Protein AF-A0A957J8X7-F1 (afdb_monomer_lite)

Secondary structure (DSSP, 8-state):
------PPEESS--GGGSPSEEEEEEEEEEE-TTSPEEEEEEEEEE-SS----------SSTT-THHHHHHHHHHTT-

Foldseek 3Di:
DDPPDPQEEDQDDDLPPDAAAKHKYWHFDDADPVRHTDTDIDIDHHHNDDDDDDDQDPCPDVPRCVSVVVVVVVVVVD

Structure (mmCIF, N/CA/C/O backbone):
data_AF-A0A957J8X7-F1
#
_entry.id   AF-A0A957J8X7-F1
#
loop_
_atom_site.group_PDB
_atom_site.id
_atom_site.type_symbol
_atom_site.label_atom_id
_atom_site.label_alt_id
_atom_site.label_comp_id
_atom_site.label_asym_id
_atom_site.label_entity_id
_atom_site.label_seq_id
_atom_site.pdbx_PDB_ins_code
_atom_site.Cartn_x
_atom_site.Cartn_y
_atom_site.Cartn_z
_atom_site.occupancy
_atom_site.B_iso_or_equiv
_atom_site.auth_seq_id
_atom_site.auth_comp_id
_atom_site.auth_asym_id
_atom_site.auth_atom_id
_atom_site.pdbx_PDB_model_num
ATOM 1 N N . MET A 1 1 ? 13.260 -7.030 21.862 1.00 34.62 1 MET A N 1
ATOM 2 C CA . MET A 1 1 ? 12.507 -8.218 21.406 1.00 34.62 1 MET A CA 1
ATOM 3 C C . MET A 1 1 ? 12.255 -8.059 19.917 1.00 34.62 1 MET A C 1
ATOM 5 O O . MET A 1 1 ? 11.417 -7.257 19.541 1.00 34.62 1 MET A O 1
ATOM 9 N N . THR A 1 2 ? 13.045 -8.709 19.064 1.00 32.69 2 THR A N 1
ATOM 10 C CA . THR A 1 2 ? 12.870 -8.653 17.605 1.00 32.69 2 THR A CA 1
ATOM 11 C C 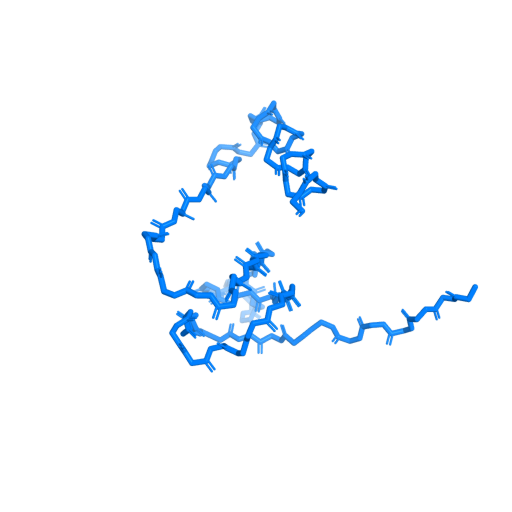. THR A 1 2 ? 11.828 -9.691 17.205 1.00 32.69 2 THR A C 1
ATOM 13 O O . THR A 1 2 ? 12.131 -10.883 17.172 1.00 32.69 2 THR A O 1
ATOM 16 N N . THR A 1 3 ? 10.585 -9.274 16.960 1.00 41.88 3 THR A N 1
ATOM 17 C CA . THR A 1 3 ? 9.573 -10.162 16.380 1.00 41.88 3 THR A CA 1
ATOM 18 C C . THR A 1 3 ? 10.006 -10.501 14.958 1.00 41.88 3 THR A C 1
ATOM 20 O O . THR A 1 3 ? 10.035 -9.640 14.078 1.00 41.88 3 THR A O 1
ATOM 23 N N . ASN A 1 4 ? 10.395 -11.757 14.740 1.00 46.91 4 ASN A N 1
ATOM 24 C CA . ASN A 1 4 ? 10.632 -12.309 13.413 1.00 46.91 4 ASN A CA 1
ATOM 25 C C . ASN A 1 4 ? 9.294 -12.283 12.657 1.00 46.91 4 ASN A C 1
ATOM 27 O O . ASN A 1 4 ? 8.456 -13.165 12.828 1.00 46.91 4 ASN A O 1
ATOM 31 N N . THR A 1 5 ? 9.039 -11.190 11.941 1.00 59.91 5 THR A N 1
ATOM 32 C CA . THR A 1 5 ? 7.741 -10.917 11.323 1.00 59.91 5 THR A CA 1
ATOM 33 C C . THR A 1 5 ? 7.838 -11.370 9.880 1.00 59.91 5 THR A C 1
ATOM 35 O O . THR A 1 5 ? 8.350 -10.646 9.030 1.00 59.91 5 THR A O 1
ATOM 38 N N . ASN A 1 6 ? 7.407 -12.602 9.617 1.00 85.38 6 ASN A N 1
ATOM 39 C CA . ASN A 1 6 ? 7.228 -13.078 8.254 1.00 85.38 6 ASN A CA 1
ATOM 40 C C . ASN A 1 6 ? 6.098 -12.253 7.615 1.00 85.38 6 ASN A C 1
ATOM 42 O O . ASN A 1 6 ? 4.946 -12.372 8.030 1.00 85.38 6 ASN A O 1
ATOM 46 N N . ILE A 1 7 ? 6.440 -11.357 6.686 1.00 93.19 7 ILE A N 1
ATOM 47 C CA . ILE A 1 7 ? 5.469 -10.505 5.990 1.00 93.19 7 ILE A CA 1
ATOM 48 C C . ILE A 1 7 ? 4.867 -11.332 4.846 1.00 93.19 7 ILE A C 1
ATOM 50 O O . ILE A 1 7 ? 5.618 -11.739 3.955 1.00 93.19 7 ILE A O 1
ATOM 54 N N . PRO A 1 8 ? 3.547 -11.593 4.842 1.00 95.56 8 PRO A N 1
ATOM 55 C CA . PRO A 1 8 ? 2.913 -12.392 3.801 1.00 95.56 8 PRO A CA 1
ATOM 56 C C . PRO A 1 8 ? 3.075 -11.754 2.418 1.00 95.56 8 PRO A C 1
ATOM 58 O O . PRO A 1 8 ? 2.984 -10.536 2.260 1.00 95.56 8 PRO A O 1
ATOM 61 N N . THR A 1 9 ? 3.296 -12.602 1.414 1.00 96.69 9 THR A N 1
ATOM 62 C CA . THR A 1 9 ? 3.236 -12.214 0.001 1.00 96.69 9 THR A CA 1
ATOM 63 C C . THR A 1 9 ? 1.851 -12.536 -0.545 1.00 96.69 9 THR A C 1
ATOM 65 O O . THR A 1 9 ? 1.333 -13.620 -0.285 1.00 96.69 9 THR A O 1
ATOM 68 N N . ILE A 1 10 ? 1.261 -11.598 -1.277 1.00 96.75 10 ILE A N 1
ATOM 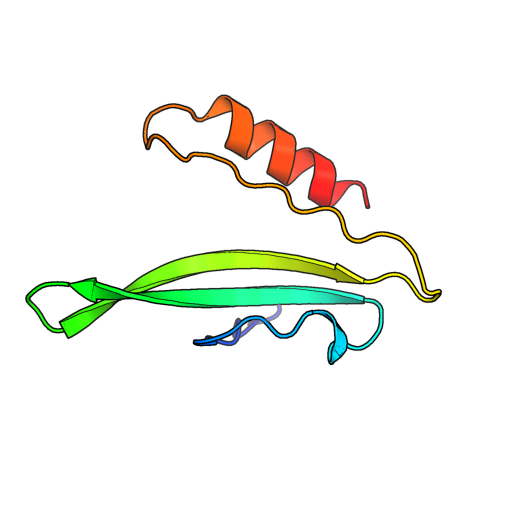69 C CA . ILE A 1 10 ? -0.052 -11.713 -1.913 1.00 96.75 10 ILE A CA 1
ATOM 70 C C . ILE A 1 10 ? 0.066 -11.336 -3.390 1.00 96.75 10 ILE A C 1
ATOM 72 O O . ILE A 1 10 ? 0.916 -10.525 -3.757 1.00 96.75 10 ILE A O 1
ATOM 76 N N . ASP A 1 11 ? -0.811 -11.889 -4.219 1.00 96.38 11 ASP A N 1
ATOM 77 C CA . ASP A 1 11 ? -0.923 -11.513 -5.636 1.00 96.38 11 ASP A CA 1
ATOM 78 C C . ASP A 1 11 ? -2.084 -10.536 -5.880 1.00 96.38 11 ASP A C 1
ATOM 80 O O . ASP A 1 11 ? -2.150 -9.889 -6.920 1.00 96.38 11 ASP A O 1
ATOM 84 N N . ASP A 1 12 ? -2.989 -10.403 -4.907 1.00 96.25 12 ASP A N 1
ATOM 85 C CA . ASP A 1 12 ? -4.165 -9.545 -4.992 1.00 96.25 12 ASP A CA 1
ATOM 86 C C . ASP A 1 12 ? -4.532 -8.968 -3.612 1.00 96.25 12 ASP A C 1
ATOM 88 O O . ASP A 1 12 ? -4.430 -9.650 -2.587 1.00 96.25 12 ASP A O 1
ATOM 92 N N . LEU A 1 13 ? -4.926 -7.689 -3.580 1.00 95.56 13 LEU A N 1
ATOM 93 C CA . LEU A 1 13 ? -5.232 -6.953 -2.352 1.00 95.56 13 LEU A CA 1
ATOM 94 C C . LEU A 1 13 ? -6.747 -6.836 -2.133 1.00 95.56 13 LEU A C 1
ATOM 96 O O . LEU A 1 13 ? -7.408 -5.965 -2.695 1.00 95.56 13 LEU A O 1
ATOM 100 N N . GLN A 1 14 ? -7.275 -7.640 -1.210 1.00 95.38 14 GLN A N 1
ATOM 101 C CA . GLN A 1 14 ? -8.689 -7.633 -0.815 1.00 95.38 14 GLN A CA 1
ATOM 102 C C . GLN A 1 14 ? -8.913 -6.847 0.489 1.00 95.38 14 GLN A C 1
ATOM 104 O O . GLN A 1 14 ? -9.034 -7.425 1.569 1.00 95.38 14 GLN A O 1
ATOM 109 N N . VAL A 1 15 ? -8.976 -5.513 0.403 1.00 94.50 15 VAL A N 1
ATOM 110 C CA . VAL A 1 15 ? -9.097 -4.621 1.583 1.00 94.50 15 VAL A CA 1
ATOM 111 C C . VAL A 1 15 ? -10.367 -4.847 2.411 1.00 94.50 15 VAL A C 1
ATOM 113 O O . VAL A 1 15 ? -10.365 -4.653 3.631 1.00 94.50 15 VAL A O 1
ATOM 116 N N . GLU A 1 16 ? -11.452 -5.297 1.779 1.00 93.31 16 GLU A N 1
ATOM 117 C CA . GLU A 1 16 ? -12.727 -5.523 2.464 1.00 93.31 16 GLU A CA 1
ATOM 118 C C . GLU A 1 16 ? -12.701 -6.750 3.375 1.00 93.31 16 GLU A C 1
ATOM 120 O O . GLU A 1 16 ? -13.251 -6.712 4.474 1.00 93.31 16 GLU A O 1
ATOM 125 N N . ALA A 1 17 ? -11.974 -7.795 2.978 1.00 94.19 17 ALA A N 1
ATOM 126 C CA . ALA A 1 17 ? -11.870 -9.040 3.732 1.00 94.19 17 ALA A CA 1
ATOM 127 C C . ALA A 1 17 ? -10.965 -8.936 4.974 1.00 94.19 17 ALA A C 1
ATOM 129 O O . ALA A 1 17 ? -10.955 -9.842 5.809 1.00 94.19 17 ALA A O 1
ATOM 130 N N . LEU A 1 18 ? -10.188 -7.856 5.104 1.00 96.44 18 LEU A N 1
ATOM 131 C CA . LEU A 1 18 ? -9.288 -7.675 6.237 1.00 96.44 18 LEU A CA 1
ATOM 132 C C . LEU A 1 18 ? -10.071 -7.399 7.531 1.00 96.44 18 LEU A C 1
ATOM 134 O O . LEU A 1 18 ? -11.025 -6.614 7.515 1.00 96.44 18 LEU A O 1
ATOM 138 N N . PRO A 1 19 ? -9.653 -7.976 8.673 1.00 96.94 19 PRO A N 1
ATOM 139 C CA . PRO A 1 19 ? -10.166 -7.559 9.970 1.00 96.94 19 PRO A CA 1
ATOM 140 C C . PRO A 1 19 ? -9.617 -6.168 10.347 1.00 96.94 19 PRO A C 1
ATOM 142 O O . PRO A 1 19 ? -8.583 -5.746 9.815 1.00 96.94 19 PRO A O 1
ATOM 145 N N . PRO A 1 20 ? -10.256 -5.449 11.288 1.00 97.38 20 PRO A N 1
ATOM 146 C CA . PRO A 1 20 ? -9.722 -4.192 11.810 1.00 97.38 20 PRO A CA 1
ATOM 147 C C . PRO A 1 20 ? -8.297 -4.351 12.362 1.00 97.38 20 PRO A C 1
ATOM 149 O O . PRO A 1 20 ? -8.008 -5.324 13.062 1.00 97.38 20 PRO A O 1
ATOM 152 N N . GLY A 1 21 ? -7.424 -3.383 12.079 1.00 96.38 21 GLY A N 1
ATOM 153 C CA . GLY A 1 21 ? -6.019 -3.389 12.499 1.00 96.38 21 GLY A CA 1
ATOM 154 C C . GLY A 1 21 ? -5.034 -2.966 11.407 1.00 96.38 21 GLY A C 1
ATOM 155 O O . GLY A 1 21 ? -5.429 -2.562 10.311 1.00 96.38 21 GLY A O 1
ATOM 156 N N . GLU A 1 22 ? -3.742 -3.058 11.730 1.00 96.25 22 GLU A N 1
ATOM 157 C CA . GLU A 1 22 ? -2.636 -2.850 10.790 1.00 96.25 22 GLU A CA 1
ATOM 158 C C . GLU A 1 22 ? -2.240 -4.151 10.092 1.00 96.25 22 GLU A C 1
ATOM 160 O O . GLU A 1 22 ? -2.029 -5.181 10.735 1.00 96.25 22 GLU A O 1
ATOM 165 N N . HIS A 1 23 ? -2.039 -4.070 8.781 1.00 96.38 23 HIS A N 1
ATOM 166 C CA . HIS A 1 23 ? -1.612 -5.180 7.941 1.00 96.38 23 HIS A CA 1
ATOM 167 C C . HIS A 1 23 ? -0.451 -4.761 7.046 1.00 96.38 23 HIS A C 1
ATOM 169 O O . HIS A 1 23 ? -0.373 -3.615 6.594 1.00 96.38 23 HIS A O 1
ATOM 175 N N . ARG A 1 24 ? 0.461 -5.700 6.783 1.00 96.31 24 ARG A N 1
ATOM 176 C CA . ARG A 1 24 ? 1.652 -5.492 5.953 1.00 96.31 24 ARG A CA 1
ATOM 177 C C . ARG A 1 24 ? 1.776 -6.649 4.977 1.00 96.31 24 ARG A C 1
ATOM 179 O O . ARG A 1 24 ? 1.714 -7.799 5.405 1.00 96.31 24 ARG A O 1
ATOM 186 N N . PHE A 1 25 ? 1.997 -6.337 3.707 1.00 97.12 25 PHE A N 1
ATOM 187 C CA . PHE A 1 25 ? 2.112 -7.326 2.642 1.00 97.12 25 PHE A CA 1
ATOM 188 C C . PHE A 1 25 ? 3.252 -6.982 1.688 1.00 97.12 25 PHE A C 1
ATOM 190 O O . PHE A 1 25 ? 3.565 -5.809 1.474 1.00 97.12 25 PHE A O 1
ATOM 197 N N . TRP A 1 26 ? 3.813 -8.012 1.067 1.00 97.38 26 TRP A N 1
ATOM 198 C CA . TRP A 1 26 ? 4.470 -7.888 -0.229 1.00 97.38 26 TRP A CA 1
ATOM 199 C C . TRP A 1 26 ? 3.440 -8.187 -1.315 1.00 97.38 26 TRP A C 1
ATOM 201 O O . TRP A 1 26 ? 2.898 -9.286 -1.350 1.00 97.38 26 TRP A O 1
ATOM 211 N N . LEU A 1 27 ? 3.147 -7.223 -2.184 1.00 97.25 27 LEU A N 1
ATOM 212 C CA . LEU A 1 27 ? 2.268 -7.431 -3.331 1.00 97.25 27 LEU A CA 1
ATOM 213 C C . LEU A 1 27 ? 3.118 -7.758 -4.556 1.00 97.25 27 LEU A C 1
ATOM 215 O O . LEU A 1 27 ? 3.928 -6.927 -4.976 1.00 97.25 27 LEU A O 1
ATOM 219 N N . THR A 1 28 ? 2.937 -8.945 -5.127 1.00 97.12 28 THR A N 1
ATOM 220 C CA . THR A 1 28 ? 3.549 -9.315 -6.406 1.00 97.12 28 THR A CA 1
ATOM 221 C C . THR A 1 28 ? 2.847 -8.571 -7.535 1.00 97.12 28 THR A C 1
ATOM 223 O O . THR A 1 28 ? 1.635 -8.662 -7.680 1.00 97.12 28 THR A O 1
ATOM 226 N N . LEU A 1 29 ? 3.609 -7.837 -8.347 1.00 94.88 29 LEU A N 1
ATOM 227 C CA . LEU A 1 29 ? 3.070 -7.119 -9.504 1.00 94.88 29 LEU A CA 1
ATOM 228 C C . LEU A 1 29 ? 3.234 -7.935 -10.785 1.00 94.88 29 LEU A C 1
ATOM 230 O O . LEU A 1 29 ? 2.284 -8.152 -11.528 1.00 94.88 29 LEU A O 1
ATOM 234 N N . VAL A 1 30 ? 4.468 -8.359 -11.050 1.00 95.12 30 VAL A N 1
ATOM 235 C CA . VAL A 1 30 ? 4.885 -9.065 -12.267 1.00 95.12 30 VAL A CA 1
ATOM 236 C C . VAL A 1 30 ? 6.139 -9.890 -11.972 1.00 95.12 30 VAL A C 1
ATOM 238 O O . VAL A 1 30 ? 6.741 -9.751 -10.908 1.00 95.12 30 VAL A O 1
ATOM 241 N N . SER A 1 31 ? 6.580 -10.712 -12.922 1.00 95.50 31 SER A N 1
ATOM 242 C CA . SER A 1 31 ? 7.912 -11.329 -12.901 1.00 95.50 31 SER A CA 1
ATOM 243 C C . SER A 1 31 ? 8.829 -10.685 -13.940 1.00 95.50 31 SER A C 1
ATOM 245 O O . SER A 1 31 ? 8.376 -10.289 -15.014 1.00 95.50 31 SER A O 1
ATOM 247 N N . ASP A 1 32 ? 10.117 -10.573 -13.623 1.00 94.31 32 ASP A N 1
ATOM 248 C CA . ASP A 1 32 ? 11.135 -10.114 -14.567 1.00 94.31 32 ASP A CA 1
ATOM 249 C C . ASP A 1 32 ? 11.507 -11.204 -15.596 1.00 94.31 32 ASP A C 1
ATOM 251 O O . ASP A 1 32 ? 10.997 -12.325 -15.567 1.00 94.31 32 ASP A O 1
ATOM 255 N N . GLY A 1 33 ? 12.431 -10.892 -16.511 1.00 95.06 33 GLY A N 1
ATOM 256 C CA . GLY A 1 33 ? 12.873 -11.828 -17.555 1.00 95.06 33 GLY A CA 1
ATOM 257 C C . GLY A 1 33 ? 13.606 -13.081 -17.053 1.00 95.06 33 GLY A C 1
ATOM 258 O O . GLY A 1 33 ? 13.873 -13.975 -17.850 1.00 95.06 33 GLY A O 1
ATOM 259 N N . LEU A 1 34 ? 13.934 -13.160 -15.759 1.00 96.69 34 LEU A N 1
ATOM 260 C CA . LEU A 1 34 ? 14.505 -14.341 -15.105 1.00 96.69 34 LEU A CA 1
ATOM 261 C C . LEU A 1 34 ? 13.483 -15.031 -14.186 1.00 96.69 34 LEU A C 1
ATOM 263 O O . LEU A 1 34 ? 13.869 -15.804 -13.309 1.00 96.69 34 LEU A O 1
ATOM 267 N N . SER A 1 35 ? 12.191 -14.738 -14.365 1.00 94.50 35 SER A N 1
ATOM 268 C CA . SER A 1 35 ? 11.088 -15.247 -13.545 1.00 94.50 35 SER A CA 1
ATOM 269 C C . SER A 1 35 ? 11.199 -14.881 -12.061 1.00 94.50 35 SER A C 1
ATOM 271 O O . SER A 1 35 ? 10.656 -15.579 -11.204 1.00 94.50 35 SER A O 1
ATOM 27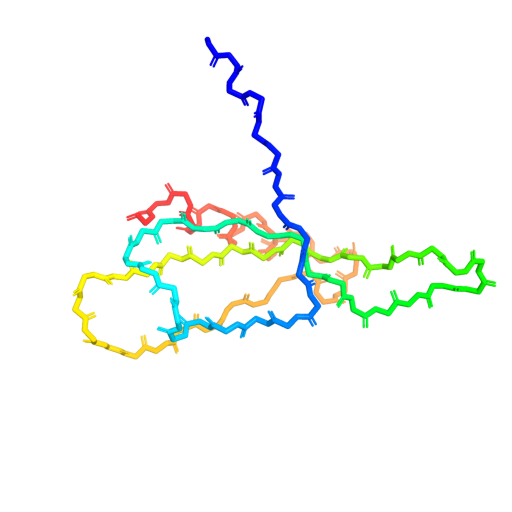3 N N . ARG A 1 36 ? 11.895 -13.786 -11.725 1.00 95.88 36 ARG A N 1
ATOM 274 C CA . ARG A 1 36 ? 11.959 -13.275 -10.350 1.00 95.88 36 ARG A CA 1
ATOM 275 C C . ARG A 1 36 ? 10.793 -12.316 -10.115 1.00 95.88 36 ARG A C 1
ATOM 277 O O . ARG A 1 36 ? 10.569 -11.443 -10.955 1.00 95.88 36 ARG A O 1
ATOM 284 N N . PRO A 1 37 ? 10.047 -12.437 -9.006 1.00 95.88 37 PRO A N 1
ATOM 285 C CA . PRO A 1 37 ? 8.915 -11.558 -8.747 1.00 95.88 37 PRO A CA 1
ATOM 286 C C . PRO A 1 37 ? 9.386 -10.130 -8.443 1.00 95.88 37 PRO A C 1
ATOM 288 O O . PRO A 1 37 ? 10.290 -9.915 -7.636 1.00 95.88 37 PRO A O 1
ATOM 291 N N . ILE A 1 38 ? 8.741 -9.151 -9.072 1.00 95.69 38 ILE A N 1
ATOM 292 C CA . ILE A 1 38 ? 8.816 -7.737 -8.713 1.00 95.69 38 ILE A CA 1
ATOM 293 C C . ILE A 1 38 ? 7.677 -7.467 -7.736 1.00 95.69 38 ILE A C 1
ATOM 295 O O . ILE A 1 38 ? 6.503 -7.644 -8.072 1.00 95.69 38 ILE A O 1
ATOM 299 N N . GLN A 1 39 ? 8.037 -7.052 -6.524 1.00 96.56 39 GLN A N 1
ATOM 300 C CA . GLN A 1 39 ? 7.106 -6.874 -5.416 1.00 96.56 39 GLN A CA 1
ATOM 301 C C . GLN A 1 39 ? 7.173 -5.452 -4.867 1.00 96.56 39 GLN A C 1
ATOM 303 O O . GLN A 1 39 ? 8.244 -4.843 -4.827 1.00 96.56 39 GLN A O 1
ATOM 308 N N . VAL A 1 40 ? 6.035 -4.944 -4.398 1.00 95.06 40 VAL A N 1
ATOM 309 C CA . VAL A 1 40 ? 5.947 -3.658 -3.694 1.00 95.06 40 VAL A CA 1
ATOM 310 C C . VAL A 1 40 ? 5.389 -3.848 -2.284 1.00 95.06 40 VAL A C 1
ATOM 312 O O . VAL A 1 40 ? 4.537 -4.715 -2.074 1.00 95.06 40 VAL A O 1
ATOM 315 N N . PRO A 1 41 ? 5.851 -3.064 -1.296 1.00 94.62 41 PRO A N 1
ATOM 316 C CA . PRO A 1 41 ? 5.281 -3.110 0.038 1.00 94.62 41 PRO A CA 1
ATOM 317 C C . PRO A 1 41 ? 3.906 -2.438 0.043 1.00 94.62 41 PRO A C 1
ATOM 319 O O . PRO A 1 41 ? 3.749 -1.315 -0.437 1.00 94.62 41 PRO A O 1
ATOM 322 N N . VAL A 1 42 ? 2.925 -3.102 0.647 1.00 96.44 42 VAL A N 1
ATOM 323 C CA . VAL A 1 42 ? 1.587 -2.553 0.880 1.00 96.44 42 VAL A CA 1
ATOM 324 C C . VAL A 1 42 ? 1.314 -2.532 2.376 1.00 96.44 42 VAL A C 1
ATOM 326 O O . VAL A 1 42 ? 1.538 -3.516 3.086 1.00 96.44 42 VAL A O 1
ATOM 329 N N . LEU A 1 43 ? 0.835 -1.389 2.853 1.00 96.06 43 LEU A N 1
ATOM 330 C CA . LEU A 1 43 ? 0.444 -1.159 4.237 1.00 96.06 43 LEU A CA 1
ATOM 331 C C . LEU A 1 43 ? -1.044 -0.818 4.259 1.00 96.06 43 LEU A C 1
ATOM 333 O O . LEU A 1 43 ? -1.483 0.042 3.498 1.00 96.06 43 LEU A O 1
ATOM 337 N N . VAL A 1 44 ? -1.811 -1.473 5.127 1.00 97.00 44 VAL A N 1
ATOM 338 C CA . VAL A 1 44 ? -3.243 -1.197 5.301 1.00 97.00 44 VAL A CA 1
ATOM 339 C C . VAL A 1 44 ? -3.521 -0.951 6.774 1.00 97.00 44 VAL A C 1
ATOM 341 O O . VAL A 1 44 ? -3.168 -1.775 7.612 1.00 97.00 44 VAL A O 1
ATOM 344 N N . ALA A 1 45 ? -4.175 0.163 7.085 1.00 96.62 45 ALA A N 1
ATOM 345 C CA . ALA A 1 45 ? -4.749 0.427 8.398 1.00 96.62 45 ALA A CA 1
ATOM 346 C C . ALA A 1 45 ? -6.275 0.418 8.254 1.00 96.62 45 ALA A C 1
ATOM 348 O O . ALA A 1 45 ? -6.838 1.281 7.580 1.00 96.62 45 ALA A O 1
ATOM 349 N N . LYS A 1 46 ? -6.942 -0.580 8.845 1.00 97.38 46 LYS A N 1
ATOM 350 C CA . LYS A 1 46 ? -8.400 -0.730 8.780 1.00 97.38 46 LYS A CA 1
ATOM 351 C C . LYS A 1 46 ? -9.046 -0.358 10.111 1.00 97.38 46 LYS A C 1
ATOM 353 O O . LYS A 1 46 ? -8.755 -0.963 11.144 1.00 97.38 46 LYS A O 1
ATOM 358 N N . GLY A 1 47 ? -9.932 0.636 10.070 1.00 95.69 47 GLY A N 1
ATOM 359 C CA . GLY A 1 47 ? -10.726 1.069 11.218 1.00 95.69 47 GLY A CA 1
ATOM 360 C C . GLY A 1 47 ? -11.738 0.014 11.676 1.00 95.69 47 GLY A C 1
ATOM 361 O O . G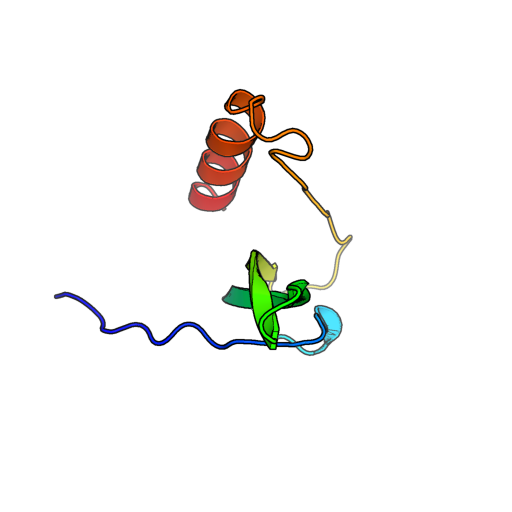LY A 1 47 ? -12.020 -0.956 10.978 1.00 95.69 47 GLY A O 1
ATOM 362 N N . ARG A 1 48 ? -12.300 0.210 12.875 1.00 96.31 48 ARG A N 1
ATOM 363 C CA . ARG A 1 48 ? -13.340 -0.674 13.442 1.00 96.31 48 ARG A CA 1
ATOM 364 C C . ARG A 1 48 ? -14.735 -0.454 12.856 1.00 96.31 48 ARG A C 1
ATOM 366 O O . ARG A 1 48 ? -15.591 -1.311 13.028 1.00 96.31 48 ARG A O 1
ATOM 373 N N . HIS A 1 49 ? -14.959 0.703 12.248 1.00 95.31 49 HIS A N 1
ATOM 374 C CA . HIS A 1 49 ? -16.243 1.106 11.694 1.00 95.31 49 HIS A CA 1
ATOM 375 C C . HIS A 1 49 ? -16.075 1.377 10.205 1.00 95.31 49 HIS A C 1
ATOM 377 O O . HIS A 1 49 ? -15.016 1.853 9.786 1.00 95.31 49 HIS A O 1
ATOM 383 N N . ASP A 1 50 ? -17.129 1.103 9.445 1.00 93.69 50 ASP A N 1
ATOM 384 C CA . ASP A 1 50 ? -17.155 1.347 8.009 1.00 93.69 50 ASP A CA 1
ATOM 385 C C . ASP A 1 50 ? -17.009 2.841 7.699 1.00 93.69 50 ASP A C 1
ATOM 387 O O . ASP A 1 50 ? -17.465 3.714 8.446 1.00 93.69 50 ASP A O 1
ATOM 391 N N . GLY A 1 51 ? -16.356 3.139 6.580 1.00 93.81 51 GLY A N 1
ATOM 392 C CA . GLY A 1 51 ? -16.037 4.496 6.163 1.00 93.81 51 GLY A CA 1
ATOM 393 C C . GLY A 1 51 ? -15.357 4.527 4.793 1.00 93.81 51 GLY A C 1
ATOM 394 O O . GLY A 1 51 ? -15.163 3.480 4.173 1.00 93.81 51 GLY A O 1
ATOM 395 N N . PRO A 1 52 ? -15.005 5.721 4.292 1.00 95.81 52 PRO A N 1
ATOM 396 C CA . PRO A 1 52 ? -14.340 5.857 3.002 1.00 95.81 52 PRO A CA 1
ATOM 397 C C . PRO A 1 52 ? -12.939 5.231 3.012 1.00 95.81 52 PRO A C 1
ATOM 399 O O . PRO A 1 52 ? -12.204 5.329 3.995 1.00 95.81 52 PRO A O 1
ATOM 402 N N . VAL A 1 53 ? -12.547 4.650 1.876 1.00 95.94 53 VAL A N 1
ATOM 403 C CA . VAL A 1 53 ? -11.199 4.110 1.654 1.00 95.94 53 VAL A CA 1
ATOM 404 C C . VAL A 1 53 ? -10.315 5.180 1.011 1.00 95.94 53 VAL A C 1
ATOM 406 O O . VAL A 1 53 ? -10.670 5.749 -0.021 1.00 95.94 53 VAL A O 1
ATOM 409 N N . LEU A 1 54 ? -9.145 5.433 1.604 1.00 95.69 54 LEU A N 1
ATOM 410 C CA . LEU A 1 54 ? -8.111 6.315 1.059 1.00 95.69 54 LEU A CA 1
ATOM 411 C C . LEU A 1 54 ? -6.929 5.483 0.551 1.00 95.69 54 LEU A C 1
ATOM 413 O O . LEU A 1 54 ? -6.280 4.782 1.324 1.00 95.69 54 LEU A O 1
ATOM 417 N N . GLY A 1 55 ? -6.625 5.602 -0.742 1.00 95.50 55 GLY A N 1
ATOM 418 C CA . GLY A 1 55 ? -5.409 5.055 -1.341 1.00 95.50 55 GLY A CA 1
ATOM 419 C C . GLY A 1 55 ? -4.312 6.113 -1.430 1.00 95.50 55 GLY A C 1
ATOM 420 O O . GLY A 1 55 ? -4.561 7.219 -1.908 1.00 95.50 55 GLY A O 1
ATOM 421 N N . ILE A 1 56 ? -3.096 5.771 -1.000 1.00 95.12 56 ILE A N 1
ATOM 422 C CA . ILE A 1 56 ? -1.912 6.626 -1.140 1.00 95.12 56 ILE A CA 1
ATOM 423 C C . ILE A 1 56 ? -0.822 5.828 -1.849 1.00 95.12 56 ILE A C 1
ATOM 425 O O . ILE A 1 56 ? -0.431 4.756 -1.396 1.00 95.12 56 ILE A O 1
ATOM 429 N N . THR A 1 57 ? -0.308 6.375 -2.946 1.00 93.81 57 THR A N 1
ATOM 430 C CA . THR A 1 57 ? 0.844 5.837 -3.675 1.00 93.81 57 THR A CA 1
ATOM 431 C C . THR A 1 57 ? 1.984 6.841 -3.630 1.00 93.81 57 THR A C 1
ATOM 433 O O . THR A 1 57 ? 1.764 8.037 -3.823 1.00 93.81 57 THR A O 1
ATOM 436 N N . ALA A 1 58 ? 3.205 6.364 -3.422 1.00 92.62 58 ALA A N 1
ATOM 437 C CA . ALA A 1 58 ? 4.400 7.195 -3.383 1.00 92.62 58 ALA A CA 1
ATOM 438 C C . ALA A 1 58 ? 5.517 6.575 -4.223 1.00 92.62 58 ALA A C 1
ATOM 440 O O . ALA A 1 58 ? 5.532 5.364 -4.429 1.00 92.62 58 ALA A O 1
ATOM 441 N N . VAL A 1 59 ? 6.473 7.406 -4.654 1.00 91.25 59 VAL A N 1
ATOM 442 C CA . VAL A 1 59 ? 7.651 6.978 -5.434 1.00 91.25 59 VAL A CA 1
ATOM 443 C C . VAL A 1 59 ? 7.258 6.302 -6.753 1.00 91.25 59 VAL A C 1
ATOM 445 O O . VAL A 1 59 ? 7.784 5.256 -7.119 1.00 91.25 59 VAL A O 1
ATOM 448 N N . VAL A 1 60 ? 6.312 6.904 -7.483 1.00 91.56 60 VAL A N 1
ATOM 449 C CA . VAL A 1 60 ? 5.962 6.451 -8.843 1.00 91.56 60 VAL A CA 1
ATOM 450 C C . VAL A 1 60 ? 7.181 6.581 -9.763 1.00 91.56 60 VAL A C 1
ATOM 452 O O . VAL A 1 60 ? 7.469 5.686 -10.553 1.00 91.56 60 VAL A O 1
ATOM 455 N N . HIS A 1 61 ? 7.950 7.658 -9.590 1.00 91.44 61 HIS A N 1
ATOM 456 C CA . HIS A 1 61 ? 9.295 7.786 -10.136 1.00 91.44 61 HIS A CA 1
ATOM 457 C C . HIS A 1 61 ? 10.336 7.438 -9.065 1.00 91.44 61 HIS A C 1
ATOM 459 O O . HIS A 1 61 ? 10.273 7.924 -7.933 1.00 91.44 61 HIS A O 1
ATOM 465 N N . GLY A 1 62 ? 11.336 6.629 -9.430 1.00 86.31 62 GLY A N 1
ATOM 466 C CA . GLY A 1 62 ? 12.340 6.092 -8.496 1.00 86.31 62 GLY A CA 1
ATOM 467 C C . GLY A 1 62 ? 13.264 7.130 -7.844 1.00 86.31 62 GLY A C 1
ATOM 468 O O . GLY A 1 62 ? 13.985 6.804 -6.905 1.00 86.31 62 GLY A O 1
ATOM 469 N N . ASN A 1 63 ? 13.251 8.374 -8.321 1.00 91.50 63 ASN A N 1
ATOM 470 C CA . ASN A 1 63 ? 14.036 9.490 -7.794 1.00 91.50 63 ASN A CA 1
ATOM 471 C C . ASN A 1 63 ? 13.214 10.484 -6.945 1.00 91.50 63 ASN A C 1
ATOM 473 O O . ASN A 1 63 ? 13.786 11.419 -6.388 1.00 91.50 63 ASN A O 1
ATOM 477 N N . GLU A 1 64 ? 11.898 10.300 -6.802 1.00 90.75 64 GLU A N 1
ATOM 478 C CA . GLU A 1 64 ? 11.011 11.206 -6.055 1.00 90.75 64 GLU A CA 1
ATOM 479 C C . GLU A 1 64 ? 10.793 10.739 -4.604 1.00 90.75 64 GLU A C 1
ATOM 481 O O . GLU A 1 64 ? 9.723 10.277 -4.202 1.00 90.75 64 GLU A O 1
ATOM 486 N N . LEU A 1 65 ? 11.833 10.871 -3.778 1.00 90.38 65 LEU A N 1
ATOM 487 C CA . LEU A 1 65 ? 11.859 10.311 -2.418 1.00 90.38 65 LEU A CA 1
ATOM 488 C C . LEU A 1 65 ? 11.022 11.083 -1.384 1.00 90.38 65 LEU A C 1
ATOM 490 O O . LEU A 1 65 ? 10.690 10.536 -0.332 1.00 90.38 65 LEU A O 1
ATOM 494 N N . ASN A 1 66 ? 10.642 12.330 -1.666 1.00 91.94 66 ASN A N 1
ATOM 495 C CA . ASN A 1 66 ? 9.867 13.147 -0.725 1.00 91.94 66 ASN A CA 1
ATOM 496 C C . ASN A 1 66 ? 8.510 12.501 -0.389 1.00 91.94 66 ASN A C 1
ATOM 498 O O . ASN A 1 66 ? 8.101 12.485 0.773 1.00 91.94 66 ASN A O 1
ATOM 502 N N . GLY A 1 67 ? 7.849 11.896 -1.384 1.00 89.69 67 GLY A N 1
ATOM 503 C CA . GLY A 1 67 ? 6.584 11.183 -1.185 1.00 89.69 67 GLY A CA 1
ATOM 504 C C . GLY A 1 67 ? 6.721 9.940 -0.298 1.00 89.69 67 GLY A C 1
ATOM 505 O O . GLY A 1 67 ? 5.800 9.629 0.460 1.00 89.69 67 GLY A O 1
ATOM 506 N N . LEU A 1 68 ? 7.877 9.260 -0.335 1.00 91.19 68 LEU A N 1
ATOM 507 C CA . LEU A 1 68 ? 8.161 8.099 0.518 1.00 91.19 68 LEU A CA 1
ATOM 508 C C . LEU A 1 68 ? 8.175 8.491 1.992 1.00 91.19 68 LEU A C 1
ATOM 510 O O . LEU A 1 68 ? 7.530 7.845 2.816 1.00 91.19 68 LEU A O 1
ATOM 514 N N . ALA A 1 69 ? 8.923 9.550 2.313 1.00 91.12 69 ALA A N 1
ATOM 515 C CA . ALA A 1 69 ? 9.086 10.018 3.681 1.00 91.12 69 ALA A CA 1
ATOM 516 C C . ALA A 1 69 ? 7.743 10.471 4.266 1.00 91.12 69 ALA A C 1
ATOM 518 O O . ALA A 1 69 ? 7.369 10.018 5.347 1.00 91.12 69 ALA A O 1
ATOM 519 N N . ALA A 1 70 ? 6.990 11.283 3.517 1.00 93.81 70 ALA A N 1
ATOM 520 C CA . ALA A 1 70 ? 5.687 11.785 3.943 1.00 93.81 70 ALA A CA 1
ATOM 521 C C . ALA A 1 70 ? 4.668 10.654 4.159 1.00 93.81 70 ALA A C 1
ATOM 523 O O . ALA A 1 70 ? 4.034 10.594 5.209 1.00 93.81 70 ALA A O 1
ATOM 524 N N . THR A 1 71 ? 4.551 9.718 3.212 1.00 94.25 71 THR A N 1
ATOM 525 C CA . THR A 1 71 ? 3.593 8.600 3.312 1.00 94.25 71 THR A CA 1
ATOM 526 C C . THR A 1 71 ? 3.942 7.662 4.464 1.00 94.25 71 THR A C 1
ATOM 528 O O . THR A 1 71 ? 3.064 7.234 5.212 1.00 94.25 71 THR A O 1
ATOM 531 N N . ARG A 1 72 ? 5.235 7.375 4.660 1.00 92.19 72 ARG A N 1
ATOM 532 C CA . ARG A 1 72 ? 5.699 6.560 5.787 1.00 92.19 72 ARG A CA 1
ATOM 533 C C . ARG A 1 72 ? 5.415 7.240 7.124 1.00 92.19 72 ARG A C 1
ATOM 535 O O . ARG A 1 72 ? 4.954 6.569 8.041 1.00 92.19 72 ARG A O 1
ATOM 542 N N . GLN A 1 73 ? 5.690 8.540 7.235 1.00 9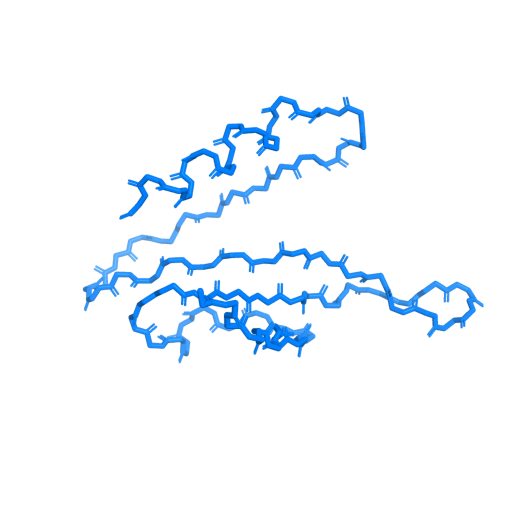4.62 73 GLN A N 1
ATOM 543 C CA . GLN A 1 73 ? 5.426 9.302 8.454 1.00 94.62 73 GLN A CA 1
ATOM 544 C C . GLN A 1 73 ? 3.927 9.367 8.754 1.00 94.62 73 GLN A C 1
ATOM 546 O O . GLN A 1 73 ? 3.539 9.136 9.893 1.00 94.62 73 GLN A O 1
ATOM 551 N N . PHE A 1 74 ? 3.100 9.626 7.739 1.00 94.75 74 PHE A N 1
ATOM 552 C CA . PHE A 1 74 ? 1.645 9.604 7.864 1.00 94.75 74 PHE A CA 1
ATOM 553 C C . PHE A 1 74 ? 1.158 8.264 8.425 1.00 94.75 74 PHE A C 1
ATOM 555 O O . PHE A 1 74 ? 0.453 8.247 9.426 1.00 94.75 74 PHE A O 1
ATOM 562 N N . PHE A 1 75 ? 1.603 7.141 7.849 1.00 94.88 75 PHE A N 1
ATOM 563 C CA . PHE A 1 75 ? 1.188 5.813 8.308 1.00 94.88 75 PHE A CA 1
ATOM 564 C C . PHE A 1 75 ? 1.615 5.520 9.755 1.00 94.88 75 PHE A C 1
ATOM 566 O O . PHE A 1 75 ? 0.886 4.874 10.491 1.00 94.88 75 PHE A O 1
ATOM 573 N N . GLN A 1 76 ? 2.788 5.997 10.179 1.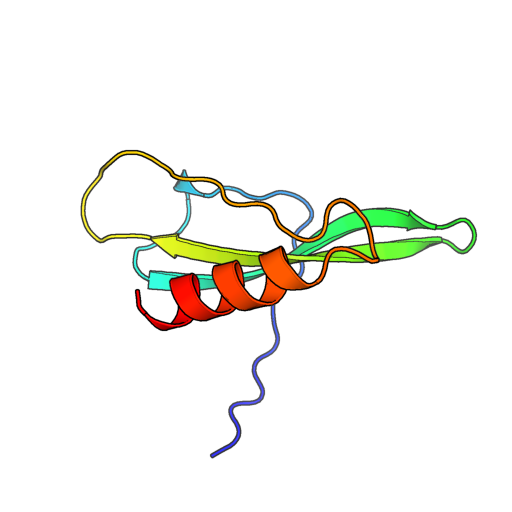00 93.00 76 GLN A N 1
ATOM 574 C CA . GLN A 1 76 ? 3.286 5.824 11.551 1.00 93.00 76 GLN A CA 1
ATOM 575 C C . GLN A 1 76 ? 2.507 6.626 12.607 1.00 93.00 76 GLN A C 1
ATOM 577 O O . GLN A 1 76 ? 2.747 6.431 13.796 1.00 93.00 76 GLN A O 1
ATOM 582 N N . GLN A 1 77 ? 1.653 7.560 12.183 1.00 93.75 77 GLN A N 1
ATOM 583 C CA . GLN A 1 77 ? 0.863 8.433 13.054 1.00 93.75 77 GLN A CA 1
ATOM 584 C C . GLN A 1 77 ? -0.627 8.053 13.100 1.00 93.75 77 GLN A C 1
ATOM 586 O O . GLN A 1 77 ? -1.395 8.763 13.752 1.00 93.75 77 GLN A O 1
ATOM 591 N N . LEU A 1 78 ? -1.029 6.984 12.402 1.00 89.44 78 LEU A N 1
ATOM 592 C CA . LEU A 1 78 ? -2.369 6.390 12.493 1.00 89.44 78 LEU A CA 1
ATOM 593 C C . LEU A 1 78 ? -2.525 5.588 13.791 1.00 89.44 78 LEU A C 1
ATOM 595 O O . LEU A 1 78 ? -3.659 5.585 14.323 1.00 89.44 78 LEU A O 1
#

pLDDT: mean 91.21, std 13.03, range [32.69, 97.38]

Radius of gyration: 14.41 Å; chains: 1; bounding box: 32×28×39 Å

Sequence (78 aa):
MTTNTNIPTIDDLQVEALPPGEHRFWLTLVSDGLSRPIQVPVLVAKGRHDGPVLGITAVVHGNELNGLAATRQFFQQL